Protein AF-H5X5N4-F1 (afdb_monomer_lite)

pLDDT: mean 85.94, std 17.56, range [40.41, 98.06]

Structure (mmCIF, N/CA/C/O backbone):
data_AF-H5X5N4-F1
#
_entry.id   AF-H5X5N4-F1
#
loop_
_atom_site.group_PDB
_atom_site.id
_atom_site.type_symbol
_atom_site.label_atom_id
_atom_site.label_alt_id
_atom_site.label_comp_id
_atom_site.label_asym_id
_atom_site.label_entity_id
_atom_site.label_seq_id
_atom_site.pdbx_PDB_ins_code
_atom_site.Cartn_x
_atom_site.Cartn_y
_atom_site.Cartn_z
_atom_site.occupancy
_atom_site.B_iso_or_equiv
_atom_site.auth_seq_id
_atom_site.auth_comp_id
_atom_site.auth_asym_id
_atom_site.auth_atom_id
_atom_site.pdbx_PDB_model_num
ATOM 1 N N . MET A 1 1 ? 28.590 -0.637 -7.958 1.00 57.16 1 MET A N 1
ATOM 2 C CA . MET A 1 1 ? 27.200 -1.133 -7.868 1.00 57.16 1 MET A CA 1
ATOM 3 C C . MET A 1 1 ? 26.416 -0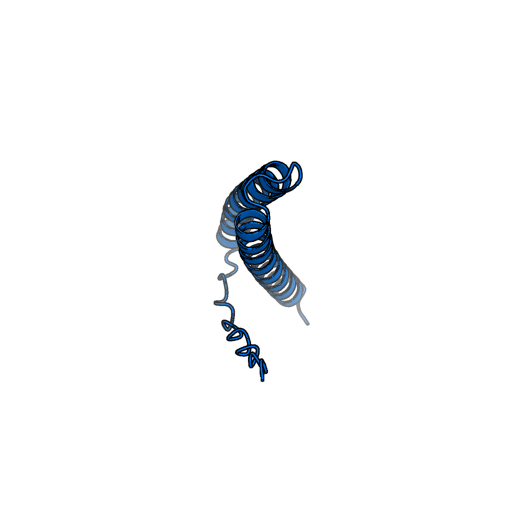.452 -8.971 1.00 57.16 1 MET A C 1
ATOM 5 O O . MET A 1 1 ? 26.478 0.768 -9.041 1.00 57.16 1 MET A O 1
ATOM 9 N N . SER A 1 2 ? 25.779 -1.203 -9.867 1.00 79.38 2 SER A N 1
ATOM 10 C CA . SER A 1 2 ? 24.989 -0.616 -10.960 1.00 79.38 2 SER A CA 1
ATOM 11 C C . SER A 1 2 ? 23.710 0.029 -10.409 1.00 79.38 2 SER A C 1
ATOM 13 O O . SER A 1 2 ? 23.154 -0.475 -9.431 1.00 79.38 2 SER A O 1
ATOM 15 N N . GLY A 1 3 ? 23.253 1.134 -11.009 1.00 84.44 3 GLY A N 1
ATOM 16 C CA . GLY A 1 3 ? 22.081 1.896 -10.544 1.00 84.44 3 GLY A CA 1
ATOM 17 C C . GLY A 1 3 ? 20.805 1.056 -10.424 1.00 84.44 3 GLY A C 1
ATOM 18 O O . GLY A 1 3 ? 20.058 1.213 -9.461 1.00 84.44 3 GLY A O 1
ATOM 19 N N . ASP A 1 4 ? 20.628 0.081 -11.314 1.00 89.88 4 ASP A N 1
ATOM 20 C CA . ASP A 1 4 ? 19.466 -0.817 -11.329 1.00 89.88 4 ASP A CA 1
ATOM 21 C C . ASP A 1 4 ? 19.347 -1.656 -10.049 1.00 89.88 4 ASP A C 1
ATOM 23 O O . ASP A 1 4 ? 18.251 -1.886 -9.543 1.00 89.88 4 ASP A O 1
ATOM 27 N N . VAL A 1 5 ? 20.478 -2.062 -9.459 1.00 92.50 5 VAL A N 1
ATOM 28 C CA . VAL A 1 5 ? 20.493 -2.837 -8.206 1.00 92.50 5 VAL A CA 1
ATOM 29 C C . VAL A 1 5 ? 20.036 -1.978 -7.026 1.00 92.50 5 VAL A C 1
ATOM 31 O O . VAL A 1 5 ? 19.318 -2.463 -6.148 1.00 92.50 5 VAL A O 1
ATOM 34 N N . LEU A 1 6 ? 20.432 -0.701 -6.998 1.00 95.56 6 LEU A N 1
ATOM 35 C CA . LEU A 1 6 ? 20.012 0.238 -5.956 1.00 95.56 6 LEU A CA 1
ATOM 36 C C . LEU A 1 6 ? 18.523 0.561 -6.082 1.00 95.56 6 LEU A C 1
ATOM 38 O O . LEU A 1 6 ? 17.811 0.515 -5.081 1.00 95.56 6 LEU A O 1
ATOM 42 N N . LEU A 1 7 ? 18.042 0.800 -7.304 1.00 95.75 7 LEU A N 1
ATOM 43 C CA . LEU A 1 7 ? 16.625 1.039 -7.564 1.00 95.75 7 LEU A CA 1
ATOM 44 C C . LEU A 1 7 ? 15.768 -0.173 -7.177 1.00 95.75 7 LEU A C 1
ATOM 46 O O . LEU A 1 7 ? 14.791 -0.025 -6.447 1.00 95.75 7 LEU A O 1
ATOM 50 N N . ALA A 1 8 ? 16.159 -1.382 -7.589 1.00 95.81 8 ALA A N 1
ATOM 51 C CA . ALA A 1 8 ? 15.443 -2.605 -7.236 1.00 95.81 8 ALA A CA 1
ATOM 52 C C . ALA A 1 8 ? 15.399 -2.846 -5.718 1.00 95.81 8 ALA A C 1
ATOM 54 O O . ALA A 1 8 ? 14.391 -3.331 -5.199 1.00 95.81 8 ALA A O 1
ATOM 55 N N . THR A 1 9 ? 16.475 -2.500 -5.003 1.00 96.00 9 THR A N 1
ATOM 56 C CA . THR A 1 9 ? 16.527 -2.577 -3.534 1.00 96.00 9 THR A CA 1
ATOM 57 C C . THR A 1 9 ? 15.568 -1.567 -2.912 1.00 96.00 9 THR A C 1
ATOM 59 O O . THR A 1 9 ? 14.708 -1.957 -2.130 1.00 96.00 9 THR A O 1
ATOM 62 N N . TYR A 1 10 ? 15.632 -0.304 -3.337 1.00 96.06 10 TYR A N 1
ATOM 63 C CA . TYR A 1 10 ? 14.757 0.759 -2.843 1.00 96.06 10 TYR A CA 1
ATOM 64 C C . TYR A 1 10 ? 13.268 0.452 -3.058 1.00 96.06 10 TYR A C 1
ATOM 66 O O . TYR A 1 10 ? 12.470 0.597 -2.135 1.00 96.06 10 TYR A O 1
ATOM 74 N N . LEU A 1 11 ? 12.887 -0.020 -4.250 1.00 96.94 11 LEU A N 1
ATOM 75 C CA . LEU A 1 11 ? 11.495 -0.362 -4.560 1.00 96.94 11 LEU A CA 1
ATOM 76 C C . LEU A 1 11 ? 10.980 -1.513 -3.691 1.00 96.94 11 LEU A C 1
ATOM 78 O O . LEU A 1 11 ? 9.844 -1.474 -3.220 1.00 96.94 11 LEU A O 1
ATOM 82 N N . ASN A 1 12 ? 11.818 -2.520 -3.440 1.00 96.94 12 ASN A N 1
ATOM 83 C CA . ASN A 1 12 ? 11.458 -3.630 -2.562 1.00 96.94 12 ASN A CA 1
ATOM 84 C C . ASN A 1 12 ? 11.360 -3.206 -1.092 1.00 96.94 12 ASN A C 1
ATOM 86 O O . ASN A 1 12 ? 10.431 -3.628 -0.405 1.00 96.94 12 ASN A O 1
ATOM 90 N N . ASP A 1 13 ? 12.267 -2.354 -0.617 1.00 95.50 13 ASP A N 1
ATOM 91 C CA . ASP A 1 13 ? 12.212 -1.817 0.743 1.00 95.50 13 ASP A CA 1
ATOM 92 C C . ASP A 1 13 ? 10.967 -0.943 0.939 1.00 95.50 13 ASP A C 1
ATOM 94 O O . ASP A 1 13 ? 10.271 -1.062 1.949 1.00 95.50 13 ASP A O 1
ATOM 98 N N . HIS A 1 14 ? 10.632 -0.112 -0.052 1.00 94.94 14 HIS A N 1
ATOM 99 C CA . HIS A 1 14 ? 9.436 0.723 -0.020 1.00 94.94 14 HIS A CA 1
ATOM 100 C C . HIS A 1 14 ? 8.152 -0.116 -0.035 1.00 94.94 14 HIS A C 1
ATOM 102 O O . HIS A 1 14 ? 7.261 0.113 0.783 1.00 94.94 14 HIS A O 1
ATOM 108 N N . HIS A 1 15 ? 8.084 -1.144 -0.890 1.00 97.25 15 HIS A N 1
ATOM 109 C CA . HIS A 1 15 ? 6.974 -2.101 -0.900 1.00 97.25 15 HIS A CA 1
ATOM 110 C C . HIS A 1 15 ? 6.812 -2.791 0.459 1.00 97.25 15 HIS A C 1
ATOM 112 O O . HIS A 1 15 ? 5.707 -2.833 1.004 1.00 97.25 15 HIS A O 1
ATOM 118 N N . ALA A 1 16 ? 7.910 -3.268 1.049 1.00 96.00 16 ALA A N 1
ATOM 119 C CA . ALA A 1 16 ? 7.895 -3.916 2.355 1.00 96.00 16 ALA A CA 1
ATOM 120 C C . ALA A 1 16 ? 7.408 -2.977 3.470 1.00 96.00 16 ALA A C 1
ATOM 122 O O . ALA A 1 16 ? 6.586 -3.377 4.302 1.00 96.00 16 ALA A O 1
ATOM 123 N N . ALA A 1 17 ? 7.889 -1.732 3.473 1.00 94.12 17 ALA A N 1
ATOM 124 C CA 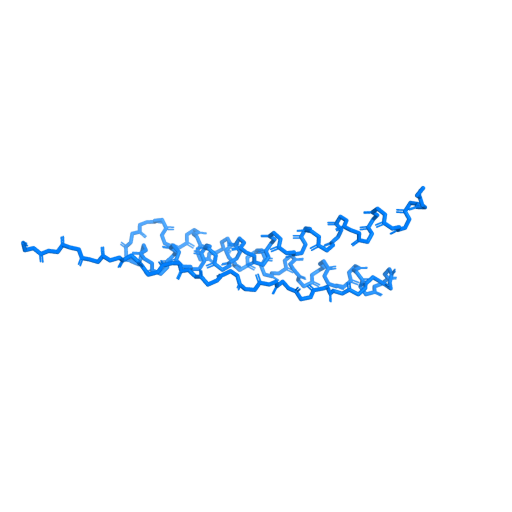. ALA A 1 17 ? 7.483 -0.709 4.428 1.00 94.12 17 ALA A CA 1
ATOM 125 C C . ALA A 1 17 ? 5.992 -0.367 4.295 1.00 94.12 17 ALA A C 1
ATOM 127 O O . ALA A 1 17 ? 5.286 -0.330 5.304 1.00 94.12 17 ALA A O 1
ATOM 128 N N . ALA A 1 18 ? 5.495 -0.194 3.067 1.00 95.00 18 ALA A N 1
ATOM 129 C CA . ALA A 1 18 ? 4.089 0.093 2.801 1.00 95.00 18 ALA A CA 1
ATOM 130 C C . ALA A 1 18 ? 3.175 -1.069 3.230 1.00 95.00 18 ALA A C 1
ATOM 132 O O . ALA A 1 18 ? 2.199 -0.843 3.942 1.00 95.00 18 ALA A O 1
ATOM 133 N N . VAL A 1 19 ? 3.535 -2.325 2.929 1.00 96.19 19 VAL A N 1
ATOM 134 C CA . VAL A 1 19 ? 2.792 -3.507 3.416 1.00 96.19 19 VAL A CA 1
ATOM 135 C C . VAL A 1 19 ? 2.722 -3.530 4.947 1.00 96.19 19 VAL A C 1
ATOM 137 O O . VAL A 1 19 ? 1.653 -3.759 5.519 1.00 96.19 19 VAL A O 1
ATOM 140 N N . ALA A 1 20 ? 3.845 -3.283 5.626 1.00 94.62 20 ALA A N 1
ATOM 141 C CA . ALA A 1 20 ? 3.888 -3.261 7.086 1.00 94.62 20 ALA A CA 1
ATOM 142 C C . ALA A 1 20 ? 3.034 -2.125 7.674 1.00 94.62 20 ALA A C 1
ATOM 144 O O . ALA A 1 20 ? 2.323 -2.342 8.662 1.00 94.62 20 ALA A O 1
ATOM 145 N N . ALA A 1 21 ? 3.070 -0.942 7.054 1.00 93.12 21 ALA A N 1
ATOM 146 C CA . ALA A 1 21 ? 2.275 0.215 7.446 1.00 93.12 21 ALA A CA 1
ATOM 147 C C . ALA A 1 21 ? 0.770 -0.045 7.279 1.00 93.12 21 ALA A C 1
ATOM 149 O O . ALA A 1 21 ? 0.019 0.198 8.223 1.00 93.12 21 ALA A O 1
ATOM 150 N N . THR A 1 22 ? 0.330 -0.626 6.156 1.00 95.62 22 THR A N 1
ATOM 151 C CA . THR A 1 22 ? -1.076 -1.012 5.941 1.00 95.62 22 THR A CA 1
ATOM 152 C C . THR A 1 22 ? -1.550 -2.007 6.996 1.00 95.62 22 THR A C 1
ATOM 154 O O . THR A 1 22 ? -2.617 -1.829 7.588 1.00 95.62 22 THR A O 1
ATOM 157 N N . GLU A 1 23 ? -0.766 -3.055 7.280 1.00 95.38 23 GLU A N 1
ATOM 158 C CA . GLU A 1 23 ? -1.133 -4.017 8.321 1.00 95.38 23 GLU A CA 1
ATOM 159 C C . GLU A 1 23 ? -1.218 -3.358 9.709 1.00 95.38 23 GLU A C 1
ATOM 161 O O . GLU A 1 23 ? -2.111 -3.687 10.491 1.00 95.38 23 GLU A O 1
ATOM 166 N N . LEU A 1 24 ? -0.300 -2.441 10.036 1.00 95.38 24 LEU A N 1
ATOM 167 C CA . LEU A 1 24 ? -0.323 -1.707 11.300 1.00 95.38 24 LEU A CA 1
ATOM 168 C C . LEU A 1 24 ? -1.547 -0.792 11.393 1.00 95.38 24 LEU A C 1
ATOM 170 O O . LEU A 1 24 ? -2.269 -0.870 12.382 1.00 95.38 24 LEU A O 1
ATOM 174 N N . ALA A 1 25 ? -1.819 0.009 10.364 1.00 94.19 25 ALA A N 1
ATOM 175 C CA . ALA A 1 25 ? -2.971 0.903 10.317 1.00 94.19 25 ALA A CA 1
ATOM 176 C C . ALA A 1 25 ? -4.286 0.130 10.488 1.00 94.19 25 ALA A C 1
ATOM 178 O O . ALA A 1 25 ? -5.120 0.514 11.305 1.00 94.19 25 ALA A O 1
ATOM 179 N N . ARG A 1 26 ? -4.436 -1.026 9.824 1.00 94.56 26 ARG A N 1
ATOM 180 C CA . ARG A 1 26 ? -5.596 -1.918 10.009 1.00 94.56 26 ARG A CA 1
ATOM 181 C C . ARG A 1 26 ? -5.719 -2.437 11.440 1.00 94.56 26 ARG A C 1
ATOM 183 O O . ARG A 1 26 ? -6.824 -2.462 11.979 1.00 94.56 26 ARG A O 1
ATOM 190 N N . ARG A 1 27 ? -4.606 -2.859 12.053 1.00 95.19 27 ARG A N 1
ATOM 191 C CA . ARG A 1 27 ? -4.592 -3.339 13.446 1.00 95.19 27 ARG A CA 1
ATOM 192 C C . ARG A 1 27 ? -5.022 -2.237 14.414 1.00 95.19 27 ARG A C 1
ATOM 194 O O . ARG A 1 27 ? -5.934 -2.458 15.202 1.00 95.19 27 ARG A O 1
ATOM 201 N N . VAL A 1 28 ? -4.446 -1.042 14.294 1.00 95.19 28 VAL A N 1
ATOM 202 C CA . VAL A 1 28 ? -4.783 0.090 15.170 1.00 95.19 28 VAL A CA 1
ATOM 203 C C . VAL A 1 28 ? -6.220 0.570 14.929 1.00 95.19 28 VAL A C 1
ATOM 205 O O . VAL A 1 28 ? -6.945 0.805 15.889 1.00 95.19 28 VAL A O 1
ATOM 208 N N . ALA A 1 29 ? -6.693 0.627 13.678 1.00 93.62 29 ALA A N 1
ATOM 209 C CA . ALA A 1 29 ? -8.090 0.953 13.368 1.00 93.62 29 ALA A CA 1
ATOM 210 C C . ALA A 1 29 ? -9.078 -0.039 14.009 1.00 93.62 29 ALA A C 1
ATOM 212 O O . ALA A 1 29 ? -10.144 0.349 14.485 1.00 93.62 29 ALA A O 1
ATOM 213 N N . ALA A 1 30 ? -8.722 -1.328 14.043 1.00 92.94 30 ALA A N 1
ATOM 214 C CA . ALA A 1 30 ? -9.520 -2.363 14.689 1.00 92.94 30 ALA A CA 1
ATOM 215 C C . ALA A 1 30 ? -9.555 -2.217 16.222 1.00 92.94 30 ALA A C 1
ATOM 217 O O . ALA A 1 30 ? -10.589 -2.494 16.832 1.00 92.94 30 ALA A O 1
ATOM 218 N N . GLU A 1 31 ? -8.456 -1.784 16.840 1.00 94.50 31 GLU A N 1
ATOM 219 C CA . GLU A 1 31 ? -8.378 -1.489 18.278 1.00 94.50 31 GLU A CA 1
ATOM 220 C C . GLU A 1 31 ? -9.143 -0.204 18.640 1.00 94.50 31 GLU A C 1
ATOM 222 O O . GLU A 1 31 ? -9.789 -0.148 19.682 1.00 94.50 31 GLU A O 1
ATOM 227 N N . GLN A 1 32 ? -9.157 0.788 17.745 1.00 91.50 32 GLN A N 1
ATOM 228 C CA . GLN A 1 32 ? -9.837 2.082 17.902 1.00 91.50 32 GLN A CA 1
ATOM 229 C C . GLN A 1 32 ? -11.294 2.082 17.395 1.00 91.50 32 GLN A C 1
ATOM 231 O O . GLN A 1 32 ? -11.853 3.133 17.072 1.00 91.50 32 GLN A O 1
ATOM 236 N N . ARG A 1 33 ? -11.953 0.919 17.296 1.00 85.25 33 ARG A N 1
ATOM 237 C CA . ARG A 1 33 ? -13.358 0.855 16.853 1.00 85.25 33 ARG A CA 1
ATOM 238 C C . ARG A 1 33 ? -14.268 1.637 17.802 1.00 85.25 33 ARG A C 1
ATOM 240 O O . ARG A 1 33 ? -14.315 1.354 18.993 1.00 85.25 33 ARG A O 1
ATOM 247 N N . GLY A 1 34 ? -15.023 2.585 17.249 1.00 86.00 34 GLY A N 1
ATOM 248 C CA . GLY A 1 34 ? -15.902 3.476 18.016 1.00 86.00 34 GLY A CA 1
ATOM 249 C C . GLY A 1 34 ? -15.209 4.731 18.560 1.00 86.00 34 GLY A C 1
ATOM 250 O O . GLY A 1 34 ? -15.886 5.583 19.126 1.00 86.00 34 GLY A O 1
ATOM 251 N N . SER A 1 35 ? -13.895 4.873 18.354 1.00 90.31 35 SER A N 1
ATOM 252 C CA . SER A 1 35 ? -13.153 6.119 18.568 1.00 90.31 35 SER A CA 1
ATOM 253 C C . SER A 1 35 ? -13.169 6.975 17.289 1.00 90.31 35 SER A C 1
ATOM 255 O O . SER A 1 35 ? -13.160 6.410 16.187 1.00 90.31 35 SER A O 1
ATOM 257 N N . PRO A 1 36 ? -13.139 8.319 17.395 1.00 87.69 36 PRO A N 1
ATOM 258 C CA . PRO A 1 36 ? -12.960 9.222 16.253 1.00 87.69 36 PRO A CA 1
ATOM 259 C C . PRO A 1 36 ? -11.744 8.897 15.367 1.00 87.69 36 PRO A C 1
ATOM 261 O O . PRO A 1 36 ? -11.766 9.183 14.172 1.00 87.69 36 PRO A O 1
ATOM 264 N N . ASP A 1 37 ? -10.716 8.255 15.925 1.00 85.94 37 ASP A N 1
ATOM 265 C CA . ASP A 1 37 ? -9.467 7.928 15.226 1.00 85.94 37 ASP A CA 1
ATOM 266 C C . ASP A 1 37 ? -9.545 6.661 14.353 1.00 85.94 37 ASP A C 1
ATOM 268 O O . ASP A 1 37 ? -8.701 6.451 13.477 1.00 85.94 37 ASP A O 1
ATOM 272 N N . GLY A 1 38 ? -10.543 5.796 14.568 1.00 89.31 38 GLY A N 1
ATOM 273 C CA . GLY A 1 38 ? -10.639 4.508 13.873 1.00 89.31 38 GLY A CA 1
ATOM 274 C C . GLY A 1 38 ? -10.908 4.648 12.372 1.00 89.31 38 GLY A C 1
ATOM 275 O O . GLY A 1 38 ? -10.307 3.943 11.559 1.00 89.31 38 GLY A O 1
ATOM 276 N N . GLU A 1 39 ? -11.781 5.583 11.991 1.00 91.62 39 GLU A N 1
ATOM 277 C CA . GLU A 1 39 ? -12.143 5.805 10.588 1.00 91.62 39 GLU A CA 1
ATOM 278 C C . GLU A 1 39 ? -10.999 6.418 9.758 1.00 91.62 39 GLU A C 1
ATOM 280 O O . GLU A 1 39 ? -10.702 5.880 8.688 1.00 91.62 39 GLU A O 1
ATOM 285 N N . PRO A 1 40 ? -10.291 7.466 10.228 1.00 94.81 40 PRO A N 1
ATOM 286 C CA . PRO A 1 40 ? -9.091 7.963 9.557 1.00 94.81 40 PRO A CA 1
ATOM 287 C C . PRO A 1 40 ? -8.028 6.884 9.320 1.00 94.81 40 PRO A C 1
ATOM 289 O O . PRO A 1 40 ? -7.478 6.805 8.225 1.00 94.81 40 PRO A O 1
ATOM 292 N N . LEU A 1 41 ? -7.766 6.018 10.307 1.00 93.69 41 LEU A N 1
ATOM 293 C CA . LEU A 1 41 ? -6.789 4.930 10.175 1.00 93.69 41 LEU A CA 1
ATOM 294 C C . LEU A 1 41 ? -7.231 3.861 9.170 1.00 93.69 41 LEU A C 1
ATOM 296 O O . LEU A 1 41 ? -6.403 3.317 8.437 1.00 93.69 41 LEU A O 1
ATOM 300 N N . ARG A 1 42 ? -8.535 3.566 9.114 1.00 93.62 42 ARG A N 1
ATOM 301 C CA . ARG A 1 42 ? -9.104 2.656 8.115 1.00 93.62 42 ARG A CA 1
ATOM 302 C C . ARG A 1 42 ? -8.947 3.219 6.706 1.00 93.62 42 ARG A C 1
ATOM 304 O O . ARG A 1 42 ? -8.541 2.475 5.820 1.00 93.62 42 ARG A O 1
ATOM 311 N N . ARG A 1 43 ? -9.228 4.512 6.515 1.00 95.31 43 ARG A N 1
ATOM 312 C CA . ARG A 1 43 ? -9.052 5.184 5.221 1.00 95.31 43 ARG A CA 1
ATOM 313 C C . ARG A 1 43 ? -7.587 5.217 4.801 1.00 95.31 43 ARG A C 1
ATOM 315 O O . ARG A 1 43 ? -7.283 4.763 3.711 1.00 95.31 43 ARG A O 1
ATOM 322 N N . LEU A 1 44 ? -6.679 5.586 5.706 1.00 94.81 44 LEU A N 1
ATOM 323 C CA .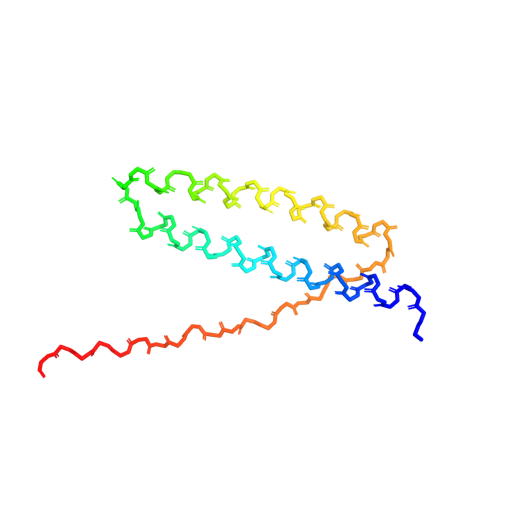 LEU A 1 44 ? -5.238 5.532 5.444 1.00 94.81 44 LEU A CA 1
ATOM 324 C C . LEU A 1 44 ? -4.784 4.138 4.985 1.00 94.81 44 LEU A C 1
ATOM 326 O O . LEU A 1 44 ? -3.979 4.013 4.071 1.00 94.81 44 LEU A O 1
ATOM 330 N N . ALA A 1 45 ? -5.294 3.072 5.607 1.00 95.06 45 ALA A N 1
ATOM 331 C CA . ALA A 1 45 ? -4.949 1.716 5.195 1.00 95.06 45 ALA A CA 1
ATOM 332 C C . ALA A 1 45 ? -5.429 1.371 3.774 1.00 95.06 45 ALA A C 1
ATOM 334 O O . ALA A 1 45 ? -4.765 0.575 3.112 1.00 95.06 45 ALA A O 1
ATOM 335 N N . LEU A 1 46 ? -6.565 1.923 3.339 1.00 96.38 46 LEU A N 1
ATOM 336 C CA . LEU A 1 46 ? -7.076 1.764 1.975 1.00 96.38 46 LEU A CA 1
ATOM 337 C C . LEU A 1 46 ? -6.233 2.569 0.985 1.00 96.38 46 LEU A C 1
ATOM 339 O O . LEU A 1 46 ? -5.770 1.994 0.007 1.00 96.38 46 LEU A O 1
ATOM 343 N N . ASP A 1 47 ? -5.946 3.835 1.293 1.00 97.00 47 ASP A N 1
ATOM 344 C CA . ASP A 1 47 ? -5.134 4.712 0.441 1.00 97.00 47 ASP A CA 1
ATOM 345 C C . ASP A 1 47 ? -3.752 4.080 0.168 1.00 97.00 47 ASP A C 1
ATOM 347 O O . ASP A 1 47 ? -3.315 3.958 -0.974 1.00 97.00 47 ASP A O 1
ATOM 351 N N . VAL A 1 48 ? -3.093 3.552 1.209 1.00 95.12 48 VAL A N 1
ATOM 352 C CA . VAL A 1 48 ? -1.792 2.872 1.055 1.00 95.12 48 VAL A CA 1
ATOM 353 C C . VAL A 1 48 ? -1.916 1.550 0.282 1.00 95.12 48 VAL A C 1
ATOM 355 O O . VAL A 1 48 ? -0.974 1.128 -0.388 1.00 95.12 48 VAL A O 1
ATOM 358 N N . GLU A 1 49 ? -3.053 0.854 0.361 1.00 95.81 49 GLU A N 1
ATOM 359 C CA . GLU A 1 49 ? -3.278 -0.364 -0.427 1.00 95.81 49 GLU A CA 1
ATOM 360 C C . GLU A 1 49 ? -3.456 -0.057 -1.919 1.00 95.81 49 GLU A C 1
ATOM 362 O O . GLU A 1 49 ? -2.941 -0.806 -2.753 1.00 95.81 49 GLU A O 1
ATOM 367 N N . GLU A 1 50 ? -4.105 1.056 -2.259 1.00 97.06 50 GLU A N 1
ATOM 368 C CA . GLU A 1 50 ? -4.184 1.560 -3.633 1.00 97.06 50 GLU A CA 1
ATOM 369 C C . GLU A 1 50 ? -2.798 1.952 -4.160 1.00 97.06 50 GLU A C 1
ATOM 371 O O . GLU A 1 50 ? -2.389 1.488 -5.231 1.00 97.06 50 GLU A O 1
ATOM 376 N N . ASP A 1 51 ? -2.015 2.688 -3.369 1.00 95.69 51 ASP A N 1
ATOM 377 C CA . ASP A 1 51 ? -0.629 3.033 -3.707 1.00 95.69 51 ASP A CA 1
ATOM 378 C C . ASP A 1 51 ? 0.239 1.782 -3.920 1.00 95.69 51 ASP A C 1
ATOM 380 O O . ASP A 1 51 ? 1.061 1.725 -4.840 1.00 95.69 51 ASP A O 1
ATOM 384 N N . LEU A 1 52 ? 0.035 0.728 -3.122 1.00 96.12 52 LEU A N 1
ATOM 385 C CA . LEU A 1 52 ? 0.723 -0.553 -3.292 1.00 96.12 52 LEU A CA 1
ATOM 386 C C . LEU A 1 52 ? 0.398 -1.228 -4.630 1.00 96.12 52 LEU A C 1
ATOM 388 O O . LEU A 1 52 ? 1.260 -1.926 -5.174 1.00 96.12 52 LEU A O 1
ATOM 392 N N . LEU A 1 53 ? -0.813 -1.060 -5.165 1.00 97.31 53 LEU A N 1
ATOM 393 C CA . LEU A 1 53 ? -1.166 -1.580 -6.489 1.00 97.31 53 LEU A CA 1
ATOM 394 C C . LEU A 1 53 ? -0.416 -0.815 -7.581 1.00 97.31 53 LEU A C 1
ATOM 396 O O . LEU A 1 53 ? 0.168 -1.441 -8.469 1.00 97.31 53 LEU A O 1
ATOM 400 N N . VAL A 1 54 ? -0.359 0.514 -7.470 1.00 97.81 54 VAL A N 1
ATOM 401 C CA . VAL A 1 54 ? 0.401 1.369 -8.393 1.00 97.81 54 VAL A CA 1
ATOM 402 C C . VAL A 1 54 ? 1.890 1.020 -8.350 1.00 97.81 54 VAL A C 1
ATOM 404 O O . VAL A 1 54 ? 2.499 0.778 -9.393 1.00 97.81 54 VAL A O 1
ATOM 407 N N . LEU A 1 55 ? 2.469 0.895 -7.153 1.00 97.06 55 LEU A N 1
ATOM 408 C CA . LEU A 1 55 ? 3.872 0.529 -6.964 1.00 97.06 55 LEU A CA 1
ATOM 409 C C . LEU A 1 55 ? 4.200 -0.827 -7.595 1.00 97.06 55 LEU A C 1
ATOM 411 O O . LEU A 1 55 ? 5.217 -0.960 -8.273 1.00 97.06 55 LEU A O 1
ATOM 415 N N . ARG A 1 56 ? 3.336 -1.835 -7.422 1.00 97.69 56 ARG A N 1
ATOM 416 C CA . ARG A 1 56 ? 3.517 -3.150 -8.061 1.00 97.69 56 ARG A CA 1
ATOM 417 C C . ARG A 1 56 ? 3.465 -3.057 -9.584 1.00 97.69 56 ARG A C 1
ATOM 419 O O . ARG A 1 56 ? 4.234 -3.749 -10.244 1.00 97.69 56 ARG A O 1
ATOM 426 N N . GLY A 1 57 ? 2.604 -2.199 -10.132 1.00 98.06 57 GLY A N 1
ATOM 427 C CA . GLY A 1 57 ? 2.566 -1.909 -11.566 1.00 98.06 57 GLY A CA 1
ATOM 428 C C . GLY A 1 57 ? 3.873 -1.294 -12.071 1.00 98.06 57 GLY A C 1
ATOM 429 O O . GLY A 1 57 ? 4.413 -1.746 -13.078 1.00 98.06 57 GLY A O 1
ATOM 430 N N . ILE A 1 58 ? 4.429 -0.328 -11.334 1.00 97.44 58 ILE A N 1
ATOM 431 C CA . ILE A 1 58 ? 5.731 0.285 -11.644 1.00 97.44 58 ILE A CA 1
ATOM 432 C C . ILE A 1 58 ? 6.851 -0.758 -11.590 1.00 97.44 58 ILE A C 1
ATOM 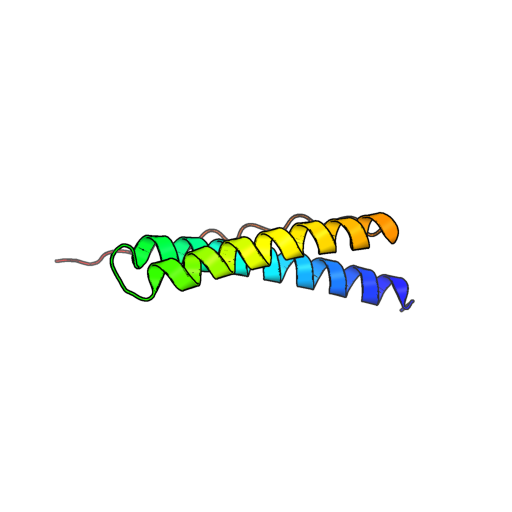434 O O . ILE A 1 58 ? 7.648 -0.854 -12.517 1.00 97.44 58 ILE A O 1
ATOM 438 N N . MET A 1 59 ? 6.901 -1.570 -10.531 1.00 97.88 59 MET A N 1
ATOM 439 C CA . MET A 1 59 ? 7.903 -2.630 -10.392 1.00 97.88 59 MET A CA 1
ATOM 440 C C . MET A 1 59 ? 7.823 -3.637 -11.543 1.00 97.88 59 MET A C 1
ATOM 442 O O . MET A 1 59 ? 8.857 -4.003 -12.091 1.00 97.88 59 MET A O 1
ATOM 446 N N . ALA A 1 60 ? 6.613 -4.024 -11.959 1.00 98.00 60 ALA A N 1
ATOM 447 C CA . ALA A 1 60 ? 6.415 -4.899 -13.112 1.00 98.00 60 ALA A CA 1
ATOM 448 C C . ALA A 1 60 ? 6.889 -4.252 -14.425 1.00 98.00 60 ALA A C 1
ATOM 450 O O . ALA A 1 60 ? 7.566 -4.905 -15.213 1.00 98.00 60 ALA A O 1
ATOM 451 N N . ALA A 1 61 ? 6.592 -2.967 -14.648 1.00 97.88 61 ALA A N 1
ATOM 452 C CA . ALA A 1 61 ? 7.047 -2.235 -15.833 1.00 97.88 61 ALA A CA 1
ATOM 453 C C . ALA A 1 61 ? 8.579 -2.082 -15.903 1.00 97.88 61 ALA A C 1
ATOM 455 O O . ALA A 1 61 ? 9.132 -1.936 -16.990 1.00 97.88 61 ALA A O 1
ATOM 456 N N . LEU A 1 62 ? 9.255 -2.125 -14.752 1.00 96.25 62 LEU A N 1
ATOM 457 C CA . LEU A 1 62 ? 10.713 -2.061 -14.621 1.00 96.25 62 LEU A CA 1
ATOM 458 C C . LEU A 1 62 ? 11.383 -3.445 -14.525 1.00 96.25 62 LEU A C 1
ATOM 460 O O . LEU A 1 62 ? 12.585 -3.508 -14.285 1.00 96.25 62 LEU A O 1
ATOM 464 N N . ASP A 1 63 ? 10.622 -4.537 -14.665 1.00 96.50 63 ASP A N 1
ATOM 465 C CA . ASP A 1 63 ? 11.084 -5.924 -14.480 1.00 96.50 63 ASP A CA 1
ATOM 466 C C . ASP A 1 63 ? 11.758 -6.181 -13.112 1.00 96.50 63 ASP A C 1
ATOM 468 O O . ASP A 1 63 ? 12.681 -6.982 -12.954 1.00 96.50 63 ASP A O 1
ATOM 472 N N . VAL A 1 64 ? 11.293 -5.475 -12.075 1.00 96.56 64 VAL A N 1
ATOM 473 C CA . VAL A 1 64 ? 11.761 -5.634 -10.696 1.00 96.56 64 VAL A CA 1
ATOM 474 C C . VAL A 1 64 ? 10.840 -6.612 -9.961 1.00 96.56 64 VAL A C 1
ATOM 476 O O . VAL A 1 64 ? 9.686 -6.279 -9.679 1.00 96.56 64 VAL A O 1
ATOM 479 N N . PRO A 1 65 ? 11.322 -7.803 -9.563 1.00 94.81 65 PRO A N 1
ATOM 480 C CA . PRO A 1 65 ? 10.497 -8.751 -8.831 1.00 94.81 65 PRO A CA 1
ATOM 481 C C . PRO A 1 65 ? 10.197 -8.242 -7.417 1.00 94.81 65 PRO A C 1
ATOM 483 O O . PRO A 1 65 ? 11.088 -7.775 -6.698 1.00 94.81 65 PRO A O 1
ATOM 486 N N . VAL A 1 66 ? 8.938 -8.393 -6.999 1.00 94.56 66 VAL A N 1
ATOM 487 C CA . VAL A 1 66 ? 8.508 -8.156 -5.616 1.00 94.56 66 VAL A CA 1
ATOM 488 C C . VAL A 1 66 ? 9.054 -9.267 -4.724 1.00 94.56 66 VAL A C 1
ATOM 490 O O . VAL A 1 66 ? 8.785 -10.451 -4.937 1.00 94.56 66 VAL A O 1
ATOM 493 N N . ARG A 1 67 ? 9.802 -8.892 -3.689 1.00 91.19 67 ARG A N 1
ATOM 494 C CA . ARG A 1 67 ? 10.347 -9.819 -2.698 1.00 91.19 67 ARG A CA 1
ATOM 495 C C . ARG A 1 67 ? 9.350 -10.026 -1.565 1.00 91.19 67 ARG A C 1
ATOM 497 O O . ARG A 1 67 ? 8.787 -9.080 -1.022 1.00 91.19 67 ARG A O 1
ATOM 504 N N . GLY A 1 68 ? 9.149 -11.285 -1.183 1.00 76.00 68 GLY A N 1
ATOM 505 C CA . GLY A 1 68 ? 8.340 -11.617 -0.015 1.00 76.00 68 GLY A CA 1
ATOM 506 C C . GLY A 1 68 ? 8.975 -11.061 1.259 1.00 76.00 68 GLY A C 1
ATOM 507 O O . GLY A 1 68 ? 10.163 -11.268 1.510 1.00 76.00 68 GLY A O 1
ATOM 508 N N . THR A 1 69 ? 8.187 -10.375 2.083 1.00 61.12 69 THR A N 1
ATOM 509 C CA . THR A 1 69 ? 8.647 -9.921 3.396 1.00 61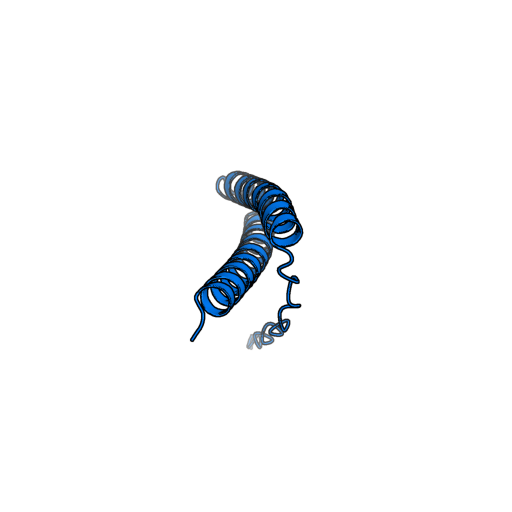.12 69 THR A CA 1
ATOM 510 C C . THR A 1 69 ? 8.650 -11.086 4.381 1.00 61.12 69 THR A C 1
ATOM 512 O O . THR A 1 69 ? 7.713 -11.887 4.457 1.00 61.12 69 THR A O 1
ATOM 515 N N . ARG A 1 70 ? 9.714 -11.200 5.184 1.00 53.34 70 ARG A N 1
ATOM 516 C CA . ARG A 1 70 ? 9.720 -12.119 6.326 1.00 53.34 70 ARG A CA 1
ATOM 517 C C . ARG A 1 70 ? 8.699 -11.598 7.334 1.00 53.34 70 ARG A C 1
ATOM 519 O O . ARG A 1 70 ? 8.947 -10.581 7.976 1.00 53.34 70 ARG A O 1
ATOM 526 N N . ARG A 1 71 ? 7.569 -12.295 7.502 1.00 53.00 71 ARG A N 1
ATOM 527 C CA . ARG A 1 71 ? 6.627 -12.015 8.597 1.00 53.00 71 ARG A CA 1
ATOM 528 C C . ARG A 1 71 ? 7.382 -12.116 9.924 1.00 53.00 71 ARG A C 1
ATOM 530 O O . ARG A 1 71 ? 7.713 -13.212 10.379 1.00 53.00 71 ARG A O 1
ATOM 537 N N . VAL A 1 72 ? 7.657 -10.977 10.549 1.00 56.16 72 VAL A N 1
ATOM 538 C CA . VAL A 1 72 ? 8.084 -10.933 11.947 1.00 56.16 72 VAL A CA 1
ATOM 539 C C . VAL A 1 72 ? 6.864 -11.338 12.771 1.00 56.16 72 VAL A C 1
ATOM 541 O O . VAL A 1 72 ? 5.833 -10.669 12.731 1.00 56.16 72 VAL A O 1
ATOM 544 N N . ARG A 1 73 ? 6.935 -12.485 13.461 1.00 40.41 73 ARG A N 1
ATOM 545 C CA . ARG A 1 73 ? 5.858 -12.921 14.361 1.00 40.41 73 ARG A CA 1
ATOM 546 C C . ARG A 1 73 ? 5.738 -11.886 15.486 1.00 40.41 73 ARG A C 1
ATOM 548 O O . ARG A 1 73 ? 6.751 -11.618 16.132 1.00 40.41 73 ARG A O 1
ATOM 555 N N . PRO A 1 74 ? 4.550 -11.319 15.752 1.00 50.78 74 PRO A N 1
ATOM 556 C CA . PRO A 1 74 ? 4.380 -10.457 16.909 1.00 50.78 74 PRO A CA 1
ATOM 557 C C . PRO A 1 74 ? 4.630 -11.280 18.178 1.00 50.78 74 PRO A C 1
ATOM 559 O O . PRO A 1 74 ? 4.050 -12.353 18.362 1.00 50.78 74 PRO A O 1
ATOM 562 N N . GLY A 1 75 ? 5.545 -10.799 19.022 1.00 49.12 75 GLY A N 1
ATOM 563 C CA . GLY A 1 75 ? 5.838 -11.396 20.319 1.00 49.12 75 GLY A CA 1
ATOM 564 C C . GLY A 1 75 ? 4.581 -11.415 21.184 1.00 49.12 75 GLY A C 1
ATOM 565 O O . GLY A 1 75 ? 3.917 -10.392 21.353 1.00 49.12 75 GLY A O 1
ATOM 566 N N . SER A 1 76 ? 4.248 -12.588 21.720 1.00 51.34 76 SER A N 1
ATOM 567 C CA . SER A 1 76 ? 3.167 -12.767 22.685 1.00 51.34 76 SER A CA 1
ATOM 568 C C . SER A 1 76 ? 3.426 -11.880 23.904 1.00 51.34 76 SER A C 1
ATOM 570 O O . SER A 1 76 ? 4.346 -12.153 24.680 1.00 51.34 76 SER A O 1
ATOM 572 N N . ARG A 1 77 ? 2.627 -10.824 24.092 1.00 53.72 77 ARG A N 1
ATOM 573 C CA . ARG A 1 77 ? 2.601 -10.102 25.368 1.00 53.72 77 ARG A CA 1
ATOM 574 C C . ARG A 1 77 ? 2.106 -11.088 26.426 1.00 53.72 77 ARG A C 1
ATOM 576 O O . ARG A 1 77 ? 0.964 -11.537 26.364 1.00 53.72 77 ARG A O 1
ATOM 583 N N . ARG A 1 78 ? 2.980 -11.472 27.363 1.00 46.50 78 ARG A N 1
ATOM 584 C CA . ARG A 1 78 ? 2.562 -12.169 28.582 1.00 46.50 78 ARG A CA 1
ATOM 585 C C . ARG A 1 78 ? 1.699 -11.194 29.372 1.00 46.50 78 ARG A C 1
ATOM 587 O O . ARG A 1 78 ? 2.181 -10.153 29.802 1.00 46.50 78 ARG A O 1
ATOM 594 N N . SER A 1 79 ? 0.427 -11.540 29.515 1.00 45.03 79 SER A N 1
ATOM 595 C CA . SER A 1 79 ? -0.430 -10.989 30.553 1.00 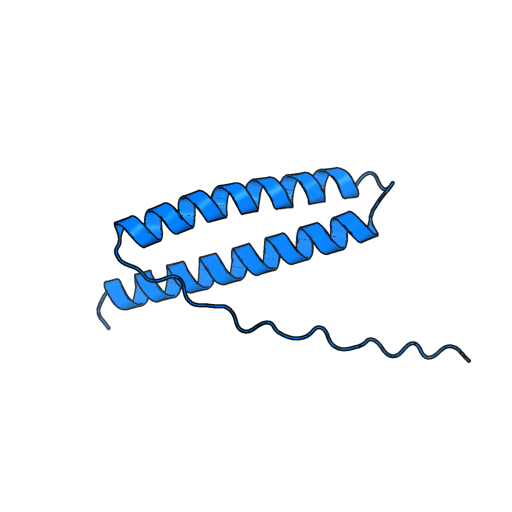45.03 79 SER A CA 1
ATOM 596 C C . SER A 1 79 ? 0.055 -11.561 31.885 1.00 45.03 79 SER A C 1
ATOM 598 O O . SER A 1 79 ? -0.041 -12.769 32.097 1.00 45.03 79 SER A O 1
ATOM 600 N N . SER A 1 80 ? 0.638 -10.725 32.744 1.00 44.34 80 SER A N 1
ATOM 601 C CA . SER A 1 80 ? 0.760 -11.010 34.174 1.00 44.34 80 SER A CA 1
ATOM 602 C C . SER A 1 80 ? -0.319 -10.201 34.886 1.00 44.34 80 SER A C 1
ATOM 604 O O . SER A 1 80 ? -0.137 -9.019 35.173 1.00 44.34 80 SER A O 1
ATOM 606 N N . ALA A 1 81 ? -1.461 -10.843 35.098 1.00 47.53 81 ALA A N 1
ATOM 607 C CA . ALA A 1 81 ? -2.440 -10.451 36.096 1.00 47.53 81 ALA A CA 1
ATOM 608 C C . ALA A 1 81 ? -2.358 -11.483 37.226 1.00 47.53 81 ALA A C 1
ATOM 610 O O . ALA A 1 81 ? -2.395 -12.682 36.938 1.00 47.53 81 ALA A O 1
ATOM 611 N N . GLY A 1 82 ? -2.250 -11.006 38.467 1.00 41.81 82 GLY A N 1
ATOM 612 C CA . GLY A 1 82 ? -2.263 -11.818 39.687 1.00 41.81 82 GLY A CA 1
ATOM 613 C C . GLY A 1 82 ? -1.016 -11.633 40.522 1.00 41.81 82 GLY A C 1
ATOM 614 O O . GLY A 1 82 ? -0.058 -12.397 40.283 1.00 41.81 82 GLY A O 1
#

Radius of gyration: 16.72 Å; chains: 1; bounding box: 43×22×56 Å

Secondary structure (DSSP, 8-state):
--HHHHHHHHHHHHHHHHHHHHHHHHHHHHHTTTSTTHHHHHHHHHHHHHHHHHHHHHHHHTT-PPPPP---PPP-------

Organism: NCBI:txid882083

Sequence (82 aa):
MSGDVLLATYLNDHHAAAVAATELARRVAAEQRGSPDGEPLRRLALDVEEDLLVLRGIMAALDVPVRGTRRVRPGSRRSSAG

Foldseek 3Di:
DDPLVVVLVVLQVVLLVLVVLLVVLQVVLVVCVVPPVNVVSPVVSVVSVVVSVVSVVVCVVSVRDHDDDDPPPPDDDDDDDD